Protein AF-A0A852VJS7-F1 (afdb_monomer)

Nearest PDB structures (foldseek):
  3h3m-assembly1_B  TM=6.501E-01  e=8.255E-01  Bordetella bronchiseptica
  8w8g-assembly2_D  TM=6.768E-01  e=3.389E+00  Homo sapiens

Mean predicted aligned error: 8.03 Å

Radius of gyration: 18.07 Å; Cα contacts (8 Å, |Δi|>4): 39; chains: 1; bounding box: 48×20×49 Å

Secondary structure (DSSP, 8-state):
--HHHHHHHHHHHHHHHHHTT-HHHHHHHHHHHHHHHTS-----HHHHHHHHHHHHHHHHHHHHHHHHHHHHHHHHHHHHHHTT--

Structure (mmCIF, N/CA/C/O backbone):
data_AF-A0A852VJS7-F1
#
_entry.id   AF-A0A852VJS7-F1
#
loop_
_atom_site.group_PDB
_atom_site.id
_atom_site.type_symbol
_atom_site.label_atom_id
_atom_site.label_alt_id
_atom_site.label_comp_id
_atom_site.label_asym_id
_atom_site.label_entity_id
_atom_site.label_seq_id
_atom_site.pdbx_PDB_ins_code
_atom_site.Cartn_x
_atom_site.Cartn_y
_atom_site.Cartn_z
_atom_site.occupancy
_atom_site.B_iso_or_equiv
_atom_site.auth_seq_id
_atom_site.auth_comp_id
_atom_site.auth_as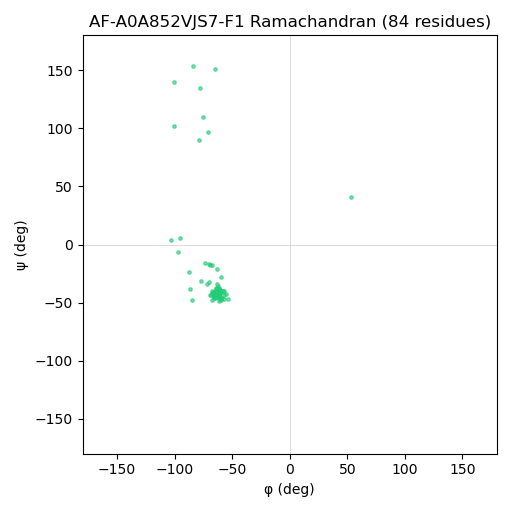ym_id
_atom_site.auth_atom_id
_atom_site.pdbx_PDB_model_num
ATOM 1 N N . MET A 1 1 ? 9.839 10.314 -18.947 1.00 56.59 1 MET A N 1
ATOM 2 C CA . MET A 1 1 ? 9.607 9.677 -17.633 1.00 56.59 1 MET A CA 1
ATOM 3 C C . MET A 1 1 ? 10.088 8.239 -17.739 1.00 56.59 1 MET A C 1
ATOM 5 O O . MET A 1 1 ? 9.720 7.588 -18.708 1.00 56.59 1 MET A O 1
ATOM 9 N N . THR A 1 2 ? 10.977 7.775 -16.860 1.00 76.44 2 THR A N 1
ATOM 10 C CA . THR A 1 2 ? 11.467 6.385 -16.897 1.00 76.44 2 THR A CA 1
ATOM 11 C C . THR A 1 2 ? 10.489 5.464 -16.163 1.00 76.44 2 THR A C 1
ATOM 13 O O . THR A 1 2 ? 9.758 5.903 -15.270 1.00 76.44 2 THR A O 1
ATOM 16 N N . ILE A 1 3 ? 10.456 4.184 -16.542 1.00 79.12 3 ILE A N 1
ATOM 17 C CA . ILE A 1 3 ? 9.618 3.174 -15.876 1.00 79.12 3 ILE A CA 1
ATOM 18 C C . ILE A 1 3 ? 9.969 3.105 -14.377 1.00 79.12 3 ILE A C 1
ATOM 20 O O . ILE A 1 3 ? 9.070 3.103 -13.544 1.00 79.12 3 ILE A O 1
ATOM 24 N N . ASP A 1 4 ? 11.255 3.190 -14.029 1.00 81.00 4 ASP A N 1
ATOM 25 C CA . ASP A 1 4 ? 11.758 3.254 -12.649 1.00 81.00 4 ASP A CA 1
ATOM 26 C C . ASP A 1 4 ? 11.123 4.371 -11.819 1.00 81.00 4 ASP A C 1
ATOM 28 O O . ASP A 1 4 ? 10.691 4.138 -10.690 1.00 81.00 4 ASP A O 1
ATOM 32 N N . GLN A 1 5 ? 11.047 5.582 -12.382 1.00 83.00 5 GLN A N 1
ATOM 33 C CA . GLN A 1 5 ? 10.430 6.719 -11.703 1.00 83.00 5 GLN A CA 1
ATOM 34 C C . GLN A 1 5 ? 8.937 6.463 -11.494 1.00 83.00 5 GLN A C 1
ATOM 36 O O . GLN A 1 5 ? 8.418 6.690 -10.410 1.00 83.00 5 GLN A O 1
ATOM 41 N N . THR A 1 6 ? 8.27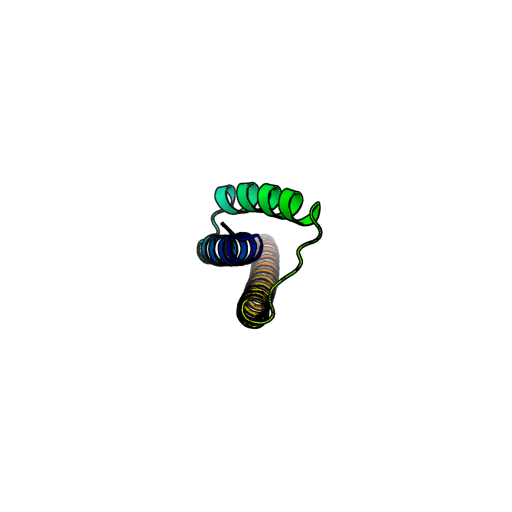3 5.891 -12.500 1.00 85.56 6 THR A N 1
ATOM 42 C CA . THR A 1 6 ? 6.843 5.557 -12.430 1.00 85.56 6 THR A CA 1
ATOM 43 C C . THR A 1 6 ? 6.552 4.557 -11.308 1.00 85.56 6 THR A C 1
ATOM 45 O O . THR A 1 6 ? 5.586 4.718 -10.568 1.00 85.56 6 THR A O 1
ATOM 48 N N . VAL A 1 7 ? 7.404 3.541 -11.147 1.00 85.62 7 VAL A N 1
ATOM 49 C CA . VAL A 1 7 ? 7.301 2.560 -10.057 1.00 85.62 7 VAL A CA 1
ATOM 50 C C . VAL A 1 7 ? 7.533 3.225 -8.704 1.00 85.62 7 VAL A C 1
ATOM 52 O O . VAL A 1 7 ? 6.767 3.009 -7.766 1.00 85.62 7 VAL A O 1
ATOM 55 N N . ALA A 1 8 ? 8.569 4.058 -8.601 1.00 87.00 8 ALA A N 1
ATOM 56 C CA . ALA A 1 8 ? 8.885 4.783 -7.379 1.00 87.00 8 ALA A CA 1
ATOM 57 C C . ALA A 1 8 ? 7.747 5.730 -6.951 1.00 87.00 8 ALA A C 1
ATOM 59 O O . ALA A 1 8 ? 7.462 5.813 -5.754 1.00 87.00 8 ALA A O 1
ATOM 60 N N . ASP A 1 9 ? 7.096 6.396 -7.907 1.00 89.69 9 ASP A N 1
ATOM 61 C CA . ASP A 1 9 ? 5.965 7.299 -7.673 1.00 89.69 9 ASP A CA 1
ATOM 62 C C . ASP A 1 9 ? 4.723 6.525 -7.216 1.00 89.69 9 ASP A C 1
ATOM 64 O O . ASP A 1 9 ? 4.069 6.917 -6.252 1.00 89.69 9 ASP A O 1
ATOM 68 N N . VAL A 1 10 ? 4.426 5.382 -7.846 1.00 90.38 10 VAL A N 1
ATOM 69 C CA . VAL A 1 10 ? 3.308 4.519 -7.433 1.00 90.38 10 VAL A CA 1
ATOM 70 C C . VAL A 1 10 ? 3.505 4.002 -6.009 1.00 90.38 10 VAL A C 1
ATOM 72 O O . VAL A 1 10 ? 2.554 4.013 -5.227 1.00 90.38 10 VAL A O 1
ATOM 75 N N . PHE A 1 11 ? 4.726 3.620 -5.626 1.00 89.75 11 PHE A N 1
ATOM 76 C CA . PHE A 1 11 ? 5.010 3.253 -4.239 1.00 89.75 11 PHE A CA 1
ATOM 77 C C . PHE A 1 11 ? 4.779 4.417 -3.266 1.00 89.75 11 PHE A C 1
ATOM 79 O O . PHE A 1 11 ? 4.129 4.218 -2.240 1.00 89.75 11 PHE A O 1
ATOM 86 N N . ASP A 1 12 ? 5.256 5.623 -3.583 1.00 91.69 12 ASP A N 1
ATOM 87 C CA . ASP A 1 12 ? 5.067 6.795 -2.716 1.00 91.69 12 ASP A CA 1
ATOM 88 C C . ASP A 1 12 ? 3.592 7.171 -2.571 1.00 91.69 12 ASP A C 1
ATOM 90 O O . ASP A 1 12 ? 3.127 7.459 -1.467 1.00 91.69 12 ASP A O 1
ATOM 94 N N . GLU A 1 13 ? 2.844 7.164 -3.675 1.00 93.75 13 GLU A N 1
ATOM 95 C CA . GLU A 1 13 ? 1.408 7.426 -3.658 1.00 93.75 13 GLU A CA 1
ATOM 96 C C . GLU A 1 13 ? 0.658 6.370 -2.835 1.00 93.75 13 GLU A C 1
ATOM 98 O O . GLU A 1 13 ? -0.239 6.727 -2.072 1.00 93.75 13 GLU A O 1
ATOM 103 N N . THR A 1 14 ? 1.056 5.097 -2.923 1.00 91.56 14 THR A N 1
ATOM 104 C CA . THR A 1 14 ? 0.429 4.009 -2.155 1.00 91.56 14 THR A CA 1
ATOM 105 C C . THR A 1 14 ? 0.722 4.131 -0.665 1.00 91.56 14 THR A C 1
ATOM 107 O O . THR A 1 14 ? -0.194 4.026 0.147 1.00 91.56 14 THR A O 1
ATOM 110 N N . ILE A 1 15 ? 1.967 4.432 -0.284 1.00 90.75 15 ILE A N 1
ATOM 111 C CA . ILE A 1 15 ? 2.338 4.680 1.117 1.00 90.75 15 ILE A CA 1
ATOM 112 C C . ILE A 1 15 ? 1.522 5.846 1.689 1.00 90.75 15 ILE A C 1
ATOM 114 O O . ILE A 1 15 ? 0.961 5.731 2.782 1.00 90.75 15 ILE A O 1
ATOM 118 N N . LYS A 1 16 ? 1.412 6.955 0.945 1.00 92.31 16 LYS A N 1
ATOM 119 C CA . LYS A 1 16 ? 0.623 8.122 1.365 1.00 92.31 16 LYS A CA 1
ATOM 120 C C . LYS A 1 16 ? -0.850 7.768 1.540 1.00 92.31 16 LYS A C 1
ATOM 122 O O . LYS A 1 16 ? -1.410 8.076 2.587 1.00 92.31 16 LYS A O 1
ATOM 127 N N . ALA A 1 17 ? -1.449 7.093 0.559 1.00 92.06 17 ALA A N 1
ATOM 128 C CA . ALA A 1 17 ? -2.857 6.711 0.597 1.00 92.06 17 ALA A CA 1
ATOM 129 C C . ALA A 1 17 ? -3.167 5.740 1.750 1.00 92.06 17 ALA A C 1
ATOM 131 O O . ALA A 1 17 ? -4.153 5.938 2.455 1.00 92.06 17 ALA A O 1
ATOM 132 N N . LEU A 1 18 ? -2.297 4.754 2.012 1.00 89.62 18 LEU A N 1
ATOM 133 C CA . LEU A 1 18 ? -2.439 3.832 3.148 1.00 89.62 18 LEU A CA 1
ATOM 134 C C . LEU A 1 18 ? -2.327 4.547 4.499 1.00 89.62 18 LEU A C 1
ATOM 136 O O . LEU A 1 18 ? -3.055 4.213 5.428 1.00 89.62 18 LEU A O 1
ATOM 140 N N . THR A 1 19 ? -1.443 5.541 4.612 1.00 87.25 19 THR A N 1
ATOM 141 C CA . THR A 1 19 ? -1.228 6.278 5.870 1.00 87.25 19 THR A CA 1
ATOM 142 C C . THR A 1 19 ? -2.475 7.047 6.312 1.00 87.25 19 THR A C 1
ATOM 144 O O . THR A 1 19 ? -2.731 7.161 7.507 1.00 87.25 19 THR A O 1
ATOM 147 N N . ILE A 1 20 ? -3.260 7.555 5.359 1.00 90.56 20 ILE A N 1
ATOM 148 C CA . ILE A 1 20 ? -4.500 8.301 5.631 1.00 90.56 20 ILE A CA 1
ATOM 149 C C . ILE A 1 20 ? -5.772 7.477 5.381 1.00 90.56 20 ILE A C 1
ATOM 151 O O . ILE A 1 20 ? -6.868 8.017 5.492 1.00 90.56 20 ILE A O 1
ATOM 155 N N . LEU A 1 21 ? -5.631 6.190 5.039 1.00 87.94 21 LEU A N 1
ATOM 156 C CA . LEU A 1 21 ? -6.727 5.284 4.674 1.00 87.94 21 LEU A CA 1
ATOM 157 C C . LEU A 1 21 ? -7.642 5.830 3.556 1.00 87.94 21 LEU A C 1
ATOM 159 O O . LEU A 1 21 ? -8.862 5.673 3.601 1.00 87.94 21 LEU A O 1
ATOM 163 N N . ASP A 1 22 ? -7.062 6.452 2.526 1.00 92.25 22 ASP A N 1
ATOM 164 C CA . ASP A 1 22 ? -7.810 6.949 1.362 1.00 92.25 22 ASP A CA 1
ATOM 165 C C . ASP A 1 22 ? -8.150 5.802 0.397 1.00 92.25 22 ASP A C 1
ATOM 167 O 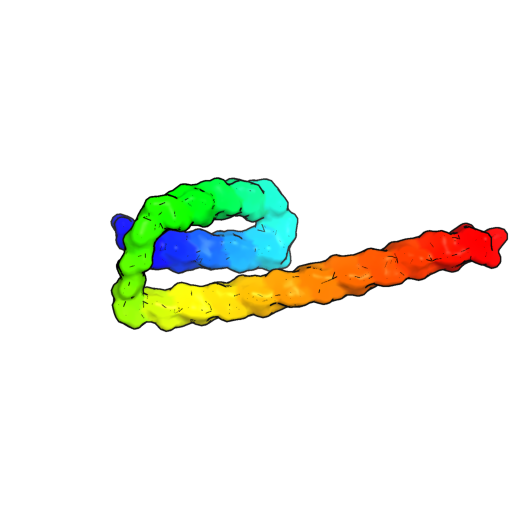O . ASP A 1 22 ? -7.394 5.471 -0.520 1.00 92.25 22 ASP A O 1
ATOM 171 N N . LEU A 1 23 ? -9.313 5.185 0.614 1.00 89.56 23 LEU A N 1
ATOM 172 C CA . LEU A 1 23 ? -9.785 4.025 -0.148 1.00 89.56 23 LEU A CA 1
ATOM 173 C C . LEU A 1 23 ? -9.967 4.316 -1.646 1.00 89.56 23 LEU A C 1
ATOM 175 O O . LEU A 1 23 ? -9.625 3.475 -2.477 1.00 89.56 23 LEU A O 1
ATOM 179 N N . ASN A 1 24 ? -10.443 5.511 -2.006 1.00 91.12 24 ASN A N 1
ATOM 180 C CA . ASN A 1 24 ? -10.665 5.890 -3.406 1.00 91.12 24 ASN A CA 1
ATOM 181 C C . ASN A 1 24 ? -9.335 5.983 -4.159 1.00 91.12 24 ASN A C 1
ATOM 183 O O . ASN A 1 24 ? -9.194 5.511 -5.295 1.00 91.12 24 ASN A O 1
ATOM 187 N N . LYS A 1 25 ? -8.328 6.570 -3.505 1.00 91.50 25 LYS A N 1
ATOM 188 C CA . LYS A 1 25 ? -6.983 6.656 -4.064 1.00 91.50 25 LYS A CA 1
ATOM 189 C C . LYS A 1 25 ? -6.334 5.278 -4.166 1.00 91.50 25 LYS A C 1
ATOM 191 O O . LYS A 1 25 ? -5.692 5.007 -5.179 1.00 91.50 25 LYS A O 1
ATOM 196 N N . LEU A 1 26 ? -6.526 4.409 -3.172 1.00 89.88 26 LEU A N 1
ATOM 197 C CA . LEU A 1 26 ? -6.015 3.034 -3.194 1.00 89.88 26 LEU A CA 1
ATOM 198 C C . LEU A 1 26 ? -6.605 2.215 -4.345 1.00 89.88 26 LEU A C 1
ATOM 200 O O . LEU A 1 26 ? -5.845 1.558 -5.051 1.00 89.88 26 LEU A O 1
ATOM 204 N N . GLN A 1 27 ? -7.909 2.326 -4.605 1.00 90.94 27 GLN A N 1
ATOM 205 C CA . GLN A 1 27 ? -8.548 1.655 -5.741 1.00 90.94 27 GLN A CA 1
ATOM 206 C C . GLN A 1 27 ? -7.974 2.135 -7.083 1.00 90.94 27 GLN A C 1
ATOM 208 O O . GLN A 1 27 ? -7.615 1.337 -7.945 1.00 90.94 27 GLN A O 1
ATOM 213 N N . THR A 1 28 ? -7.787 3.448 -7.240 1.00 91.44 28 THR A N 1
ATOM 214 C CA . THR A 1 28 ? -7.149 4.007 -8.447 1.00 91.44 28 THR A CA 1
ATOM 215 C C . THR A 1 28 ? -5.698 3.527 -8.608 1.00 91.44 28 THR A C 1
ATOM 217 O O . THR A 1 28 ? -5.201 3.331 -9.720 1.00 91.44 28 THR A O 1
ATOM 220 N N . LEU A 1 29 ? -4.973 3.367 -7.497 1.00 91.44 29 LEU A N 1
ATOM 221 C CA . LEU A 1 29 ? -3.592 2.886 -7.510 1.00 91.44 29 LEU A CA 1
ATOM 222 C C . LEU A 1 29 ? -3.501 1.398 -7.850 1.00 91.44 29 LEU A C 1
ATOM 224 O O . LEU A 1 29 ? -2.561 1.013 -8.541 1.00 91.44 29 LEU A O 1
ATOM 228 N N . GLU A 1 30 ? -4.474 0.586 -7.441 1.00 88.88 30 GLU A N 1
ATOM 229 C CA . GLU A 1 30 ? -4.559 -0.831 -7.804 1.00 88.88 30 GLU A CA 1
ATOM 230 C C . GLU A 1 30 ? -4.595 -1.016 -9.328 1.00 88.88 30 GLU A C 1
ATOM 232 O O . GLU A 1 30 ? -3.799 -1.776 -9.885 1.00 88.88 30 GLU A O 1
ATOM 237 N N . GLU A 1 31 ? -5.431 -0.244 -10.026 1.00 88.25 31 GLU A N 1
ATOM 238 C CA . GLU A 1 31 ? -5.513 -0.270 -11.490 1.00 88.25 31 GLU A CA 1
ATOM 239 C C . GLU A 1 31 ? -4.178 0.113 -12.149 1.00 88.25 31 GLU A C 1
ATOM 241 O O . GLU A 1 31 ? -3.729 -0.530 -13.105 1.00 88.25 31 GLU A O 1
ATOM 246 N N . ARG A 1 32 ? -3.496 1.134 -11.610 1.00 87.75 32 ARG A N 1
ATOM 247 C CA . ARG A 1 32 ? -2.172 1.567 -12.092 1.00 87.75 32 ARG A CA 1
ATOM 248 C C . ARG A 1 32 ? -1.103 0.501 -11.862 1.00 87.75 32 ARG A C 1
ATOM 250 O O . ARG A 1 32 ? -0.281 0.274 -12.749 1.00 87.75 32 ARG A O 1
ATOM 257 N N . ILE A 1 33 ? -1.112 -0.165 -10.709 1.00 86.44 33 ILE 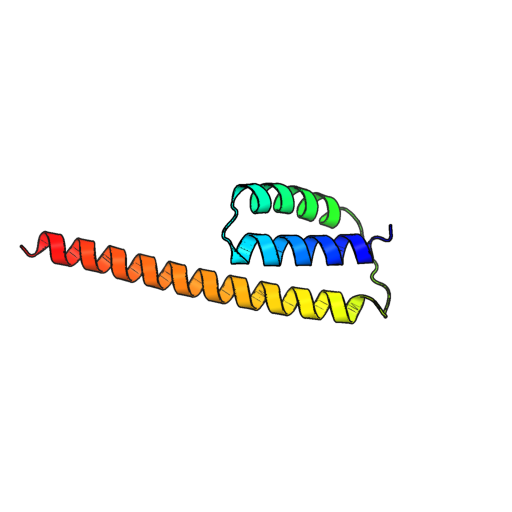A N 1
ATOM 258 C CA . ILE A 1 33 ? -0.195 -1.269 -10.398 1.00 86.44 33 ILE A CA 1
ATOM 259 C C . ILE A 1 33 ? -0.443 -2.441 -11.351 1.00 86.44 33 ILE A C 1
ATOM 261 O O . ILE A 1 33 ? 0.508 -2.967 -11.930 1.00 86.44 33 ILE A O 1
ATOM 265 N N . ALA A 1 34 ? -1.705 -2.811 -11.580 1.00 85.19 34 ALA A N 1
ATOM 266 C CA . ALA A 1 34 ? -2.072 -3.879 -12.506 1.00 85.19 34 ALA A CA 1
ATOM 267 C C . ALA A 1 34 ? -1.639 -3.569 -13.948 1.00 85.19 34 ALA A C 1
ATOM 269 O O . ALA A 1 34 ? -1.182 -4.459 -14.667 1.00 85.19 34 ALA A O 1
ATOM 270 N N . ALA A 1 35 ? -1.741 -2.307 -14.376 1.00 85.44 35 ALA A N 1
ATOM 271 C CA . ALA A 1 35 ? -1.228 -1.868 -15.669 1.00 85.44 35 ALA A CA 1
ATOM 272 C C . ALA A 1 35 ? 0.303 -1.981 -15.744 1.00 85.44 35 ALA A C 1
ATOM 274 O O . ALA A 1 35 ? 0.822 -2.505 -16.727 1.00 85.44 35 ALA A O 1
ATOM 275 N N . LEU A 1 36 ? 1.023 -1.554 -14.701 1.00 82.19 36 LEU A N 1
ATOM 276 C CA . LEU A 1 36 ? 2.484 -1.654 -14.632 1.00 82.19 36 LEU A CA 1
ATOM 277 C C . LEU A 1 36 ? 2.979 -3.105 -14.626 1.00 82.19 36 LEU A C 1
ATOM 279 O 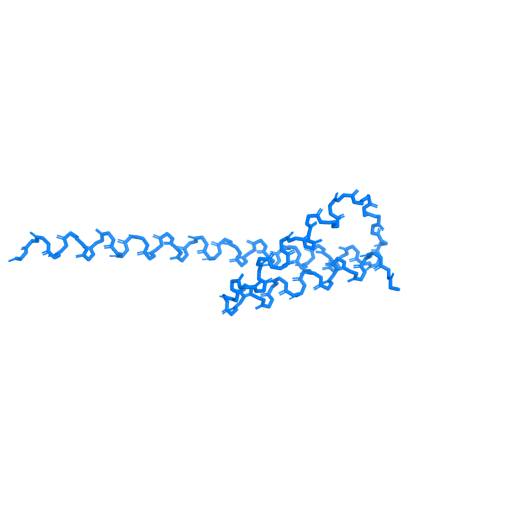O . LEU A 1 36 ? 3.966 -3.404 -15.292 1.00 82.19 36 LEU A O 1
ATOM 283 N N . ALA A 1 37 ? 2.275 -4.013 -13.947 1.00 80.75 37 ALA A N 1
ATOM 284 C CA . ALA A 1 37 ? 2.628 -5.432 -13.870 1.00 80.75 37 ALA A CA 1
ATOM 285 C C . ALA A 1 37 ? 2.590 -6.153 -15.231 1.00 80.75 37 ALA A C 1
ATOM 287 O O . ALA A 1 37 ? 3.231 -7.189 -15.397 1.00 80.75 37 ALA A O 1
ATOM 288 N N . LYS A 1 38 ? 1.868 -5.608 -16.222 1.00 82.56 38 LYS A N 1
ATOM 289 C CA . LYS A 1 38 ? 1.844 -6.141 -17.595 1.00 82.56 38 LYS A CA 1
ATOM 290 C C . LYS A 1 38 ? 3.132 -5.851 -18.370 1.00 82.56 38 LYS A C 1
ATOM 292 O O . LYS A 1 38 ? 3.364 -6.473 -19.404 1.00 82.56 38 LYS A O 1
ATOM 297 N N . TYR A 1 39 ? 3.960 -4.923 -17.897 1.00 79.38 39 TYR A N 1
ATOM 298 C CA . TYR A 1 39 ? 5.232 -4.576 -18.519 1.00 79.38 39 TYR A CA 1
ATOM 299 C C . TYR A 1 39 ? 6.388 -5.249 -17.774 1.00 79.38 39 TYR A C 1
ATOM 301 O O . TYR A 1 39 ? 6.415 -5.293 -16.547 1.00 79.38 39 TYR A O 1
ATOM 309 N N . SER A 1 40 ? 7.384 -5.750 -18.511 1.00 69.25 40 SER A N 1
ATOM 310 C CA . SER A 1 40 ? 8.635 -6.221 -17.906 1.00 69.25 40 SER A CA 1
ATOM 311 C C . SER A 1 40 ? 9.432 -5.015 -17.406 1.00 69.25 40 SER A C 1
ATOM 313 O O . SER A 1 40 ? 10.126 -4.351 -18.176 1.00 69.25 40 SER A O 1
ATOM 315 N N . ILE A 1 41 ? 9.307 -4.712 -16.117 1.00 70.06 41 ILE A N 1
ATOM 316 C CA . ILE A 1 41 ? 9.991 -3.593 -15.466 1.00 70.06 41 ILE A CA 1
ATOM 317 C C . ILE A 1 41 ? 11.464 -3.966 -15.266 1.00 70.06 41 ILE A C 1
ATOM 319 O O . ILE A 1 41 ? 11.796 -4.808 -14.434 1.00 70.06 41 ILE A O 1
ATOM 323 N N . VAL A 1 42 ? 12.356 -3.328 -16.024 1.00 73.69 42 VAL A N 1
ATOM 324 C CA . VAL A 1 42 ? 13.808 -3.441 -15.835 1.00 73.69 42 VAL A CA 1
ATOM 325 C C . VAL A 1 42 ? 14.290 -2.211 -15.077 1.00 73.69 42 VAL A C 1
ATOM 327 O O . VAL A 1 42 ? 14.437 -1.144 -15.667 1.00 73.69 42 VAL A O 1
ATOM 330 N N . CYS A 1 43 ? 14.535 -2.369 -13.776 1.00 74.00 43 CYS A N 1
ATOM 331 C CA . CYS A 1 43 ? 15.042 -1.288 -12.936 1.00 74.00 43 CYS A CA 1
ATOM 332 C C . CYS A 1 43 ? 16.544 -1.074 -13.135 1.00 74.00 43 CYS A C 1
ATOM 334 O O . CYS A 1 43 ? 17.338 -2.019 -13.094 1.00 74.00 43 CYS A O 1
ATOM 336 N N . SER A 1 44 ? 16.954 0.183 -13.267 1.00 80.75 44 SER A N 1
ATOM 337 C CA . SER A 1 44 ? 18.363 0.561 -13.201 1.00 80.75 44 SER A CA 1
ATOM 338 C C . SER A 1 44 ? 18.950 0.305 -11.804 1.00 80.75 44 SER A C 1
ATOM 340 O O . SER A 1 44 ? 18.276 0.371 -10.775 1.00 80.75 44 SER A O 1
ATOM 342 N N . LYS A 1 45 ? 20.259 0.033 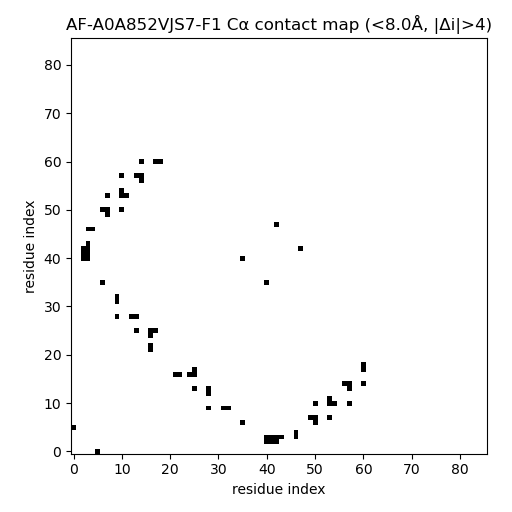-11.741 1.00 76.50 45 LYS A N 1
ATOM 343 C CA . LYS A 1 45 ? 20.953 -0.292 -10.481 1.00 76.50 45 LYS A CA 1
ATOM 344 C C . LYS A 1 45 ? 20.857 0.833 -9.434 1.00 76.50 45 LYS A C 1
ATOM 346 O O . LYS A 1 45 ? 20.888 0.553 -8.241 1.00 76.50 45 LYS A O 1
ATOM 351 N N . GLY A 1 46 ? 20.730 2.086 -9.885 1.00 77.50 46 GLY A N 1
ATOM 352 C CA . GLY A 1 46 ? 20.587 3.263 -9.022 1.00 77.50 46 GLY A CA 1
ATOM 353 C C . GLY A 1 46 ? 19.186 3.441 -8.426 1.00 77.50 46 GLY A C 1
ATOM 354 O O . GLY A 1 46 ? 19.070 3.929 -7.307 1.00 77.50 46 GLY A O 1
ATOM 355 N N . SER A 1 47 ? 18.129 3.017 -9.126 1.00 79.88 47 SER A N 1
ATOM 356 C CA . SER A 1 47 ? 16.741 3.115 -8.644 1.00 79.88 47 SER A CA 1
ATOM 357 C C . SER A 1 47 ? 16.322 1.911 -7.795 1.00 79.88 47 SER A C 1
ATOM 359 O O . SER A 1 47 ? 15.438 2.030 -6.945 1.00 79.88 47 SER A O 1
ATOM 361 N N . LEU A 1 48 ? 16.982 0.762 -7.980 1.00 84.88 48 LEU A N 1
ATOM 362 C CA . LEU A 1 48 ? 16.640 -0.494 -7.314 1.00 84.88 48 LEU A CA 1
ATOM 363 C C . LEU A 1 48 ? 16.652 -0.388 -5.782 1.00 84.88 48 LEU A C 1
ATOM 365 O O . LEU A 1 48 ? 15.732 -0.879 -5.134 1.00 84.88 48 LEU A O 1
ATOM 369 N N . SER A 1 49 ? 17.656 0.265 -5.190 1.00 85.88 49 SER A N 1
ATOM 370 C CA . SER A 1 49 ? 17.745 0.425 -3.730 1.00 85.88 49 SER A CA 1
ATOM 371 C C . SER A 1 49 ? 16.580 1.246 -3.168 1.00 85.88 49 SER A C 1
ATOM 373 O O . SER A 1 49 ? 15.998 0.872 -2.151 1.00 85.88 49 SER A O 1
ATOM 375 N N . SER A 1 50 ? 16.194 2.322 -3.860 1.00 85.50 50 SER A N 1
ATOM 376 C CA . SER A 1 50 ? 15.049 3.158 -3.488 1.00 85.50 50 SER A CA 1
ATOM 377 C C . SER A 1 50 ? 13.735 2.383 -3.594 1.00 85.50 50 SER A C 1
ATOM 379 O O . SER A 1 50 ? 12.940 2.387 -2.656 1.00 85.50 50 SER A O 1
ATOM 381 N N . ILE A 1 51 ? 13.534 1.650 -4.692 1.00 86.06 51 ILE A N 1
ATOM 382 C CA . ILE A 1 51 ? 12.342 0.817 -4.902 1.00 86.06 51 ILE A CA 1
ATOM 383 C C . ILE A 1 51 ? 12.238 -0.271 -3.823 1.00 86.06 51 ILE A C 1
ATOM 385 O O . ILE A 1 51 ? 11.165 -0.480 -3.257 1.00 86.06 51 ILE A O 1
ATOM 389 N N . LEU A 1 52 ? 13.349 -0.931 -3.478 1.00 87.75 52 LEU A N 1
ATOM 390 C CA . LEU A 1 52 ? 13.376 -1.946 -2.422 1.00 87.75 52 LEU A CA 1
ATOM 391 C C . LEU A 1 52 ? 13.061 -1.364 -1.042 1.00 87.75 52 LEU A C 1
ATOM 393 O O . LEU A 1 52 ? 12.299 -1.978 -0.295 1.00 87.75 52 LEU A O 1
ATOM 397 N N . ALA A 1 53 ? 13.604 -0.192 -0.706 1.00 86.62 53 ALA A N 1
ATOM 398 C CA . ALA A 1 53 ? 13.308 0.480 0.559 1.00 86.62 53 ALA A CA 1
ATOM 399 C C . ALA A 1 53 ? 11.818 0.840 0.668 1.00 86.62 53 ALA A C 1
ATOM 401 O O . ALA A 1 53 ? 11.181 0.556 1.684 1.00 86.62 53 ALA A O 1
ATOM 402 N N . LYS A 1 54 ? 11.237 1.390 -0.406 1.00 87.19 54 LYS A N 1
ATOM 403 C CA . LYS A 1 54 ? 9.803 1.706 -0.471 1.00 87.19 54 LYS A CA 1
ATOM 404 C C . LYS A 1 54 ? 8.930 0.458 -0.345 1.00 87.19 54 LYS A C 1
ATOM 406 O O . LYS A 1 54 ? 7.941 0.474 0.383 1.00 87.19 54 LYS A O 1
ATOM 411 N N . ARG A 1 55 ? 9.328 -0.646 -0.983 1.00 89.06 55 ARG A N 1
ATOM 412 C CA . ARG A 1 55 ? 8.657 -1.941 -0.833 1.00 89.06 55 ARG A CA 1
ATOM 413 C C . ARG A 1 55 ? 8.666 -2.426 0.621 1.00 89.06 55 ARG A C 1
ATOM 415 O O . ARG A 1 55 ? 7.617 -2.813 1.121 1.00 89.06 55 ARG A O 1
ATOM 422 N N . HIS A 1 56 ? 9.811 -2.382 1.305 1.00 90.12 56 HIS A N 1
ATOM 423 C CA . HIS A 1 56 ? 9.903 -2.802 2.712 1.00 90.12 56 HIS A CA 1
ATOM 424 C C . HIS A 1 56 ? 9.003 -1.955 3.618 1.00 90.12 56 HIS A C 1
ATOM 426 O O . HIS A 1 56 ? 8.334 -2.486 4.502 1.00 90.12 56 HIS A O 1
ATOM 432 N N . LEU A 1 57 ? 8.956 -0.642 3.380 1.00 88.56 57 LEU A N 1
ATOM 433 C CA . LEU A 1 57 ? 8.066 0.254 4.112 1.00 88.56 57 LEU A CA 1
ATOM 434 C C . LEU A 1 57 ? 6.590 -0.105 3.884 1.00 88.56 57 LEU A C 1
ATOM 436 O O . LEU A 1 57 ? 5.822 -0.168 4.841 1.00 88.56 57 LEU A O 1
ATOM 440 N N . LEU A 1 58 ? 6.200 -0.388 2.640 1.00 89.44 58 LEU A N 1
ATOM 441 C CA . LEU A 1 58 ? 4.837 -0.801 2.313 1.00 89.44 58 LEU A CA 1
ATOM 442 C C . LEU A 1 58 ? 4.461 -2.133 2.986 1.00 89.44 58 LEU A C 1
ATOM 444 O O . LEU A 1 58 ? 3.390 -2.235 3.577 1.00 89.44 58 LEU A O 1
ATOM 448 N N . GLU A 1 59 ? 5.356 -3.124 2.971 1.00 90.19 59 GLU A 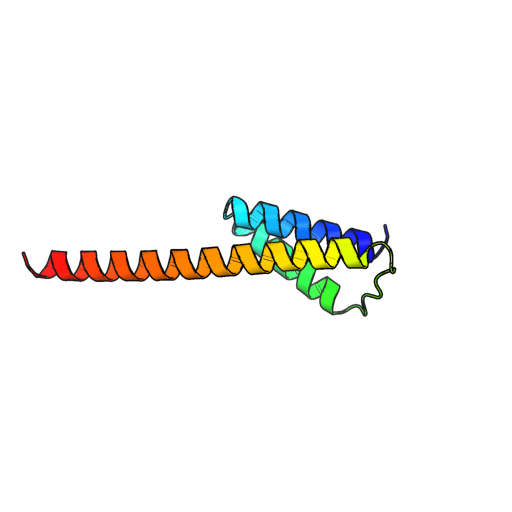N 1
ATOM 449 C CA . GLU A 1 59 ? 5.155 -4.401 3.671 1.00 90.19 59 GLU A CA 1
ATOM 450 C C . GLU A 1 59 ? 4.972 -4.203 5.187 1.00 90.19 59 GLU A C 1
ATOM 452 O O . GLU A 1 59 ? 4.114 -4.845 5.795 1.00 90.19 59 GLU A O 1
ATOM 457 N N . LEU A 1 60 ? 5.732 -3.292 5.805 1.00 91.94 60 LEU A N 1
ATOM 458 C CA . LEU A 1 60 ? 5.580 -2.956 7.222 1.00 91.94 60 LEU A CA 1
ATOM 459 C C . LEU A 1 60 ? 4.224 -2.297 7.518 1.00 91.94 60 LEU A C 1
ATOM 461 O O . LEU A 1 60 ? 3.564 -2.665 8.490 1.00 91.94 60 LEU A O 1
ATOM 465 N N . ILE A 1 61 ? 3.801 -1.341 6.685 1.00 87.00 61 ILE A N 1
ATOM 466 C CA . ILE A 1 61 ? 2.504 -0.664 6.832 1.00 87.00 61 ILE A CA 1
ATOM 467 C C . ILE A 1 61 ? 1.364 -1.680 6.740 1.00 87.00 61 ILE A C 1
ATOM 469 O O . ILE A 1 61 ? 0.491 -1.685 7.605 1.00 87.00 61 ILE A O 1
ATOM 473 N N . LEU A 1 62 ? 1.394 -2.573 5.748 1.00 89.00 62 LEU A N 1
ATOM 474 C CA . LEU A 1 62 ? 0.362 -3.597 5.571 1.00 89.00 62 LEU A CA 1
ATOM 475 C C . LEU A 1 62 ? 0.273 -4.536 6.777 1.00 89.00 62 LEU A C 1
ATOM 477 O O . LEU A 1 62 ? -0.819 -4.744 7.299 1.00 89.00 62 LEU A O 1
ATOM 481 N N . ARG A 1 63 ? 1.410 -5.016 7.298 1.00 90.75 63 ARG A N 1
ATOM 482 C CA . ARG A 1 63 ? 1.433 -5.844 8.519 1.00 90.75 63 ARG A CA 1
ATOM 483 C C . ARG A 1 63 ? 0.817 -5.130 9.722 1.00 90.75 63 ARG A C 1
ATOM 485 O O . ARG A 1 63 ? 0.103 -5.746 10.512 1.00 90.75 63 ARG A O 1
ATOM 492 N N . ASN A 1 64 ? 1.077 -3.831 9.869 1.00 88.88 64 ASN A N 1
ATOM 493 C CA . ASN A 1 64 ? 0.483 -3.037 10.942 1.00 88.88 64 ASN A CA 1
ATOM 494 C C . ASN A 1 64 ? -1.030 -2.877 10.756 1.00 88.88 64 ASN A C 1
ATOM 496 O O . ASN A 1 64 ? -1.776 -3.012 11.724 1.00 88.88 64 ASN A O 1
ATOM 500 N N . LEU A 1 65 ? -1.495 -2.633 9.529 1.00 88.19 65 LEU A N 1
ATOM 501 C CA . LEU A 1 65 ? -2.923 -2.540 9.219 1.00 88.19 65 LEU A CA 1
ATOM 502 C C . LEU A 1 65 ? -3.651 -3.865 9.480 1.00 88.19 65 LEU A C 1
ATOM 504 O O . LEU A 1 65 ? -4.709 -3.853 10.103 1.00 88.19 65 LEU A O 1
ATOM 508 N N . GLU A 1 66 ? -3.068 -4.998 9.088 1.00 89.31 66 GLU A N 1
ATOM 509 C CA . GLU A 1 66 ? -3.603 -6.335 9.379 1.00 89.31 66 GLU A CA 1
ATOM 510 C C . GLU A 1 66 ? -3.700 -6.595 10.888 1.00 89.31 66 GLU A C 1
ATOM 512 O O . GLU A 1 66 ? -4.739 -7.039 11.382 1.00 89.31 66 GLU A O 1
ATOM 517 N N . SER A 1 67 ? -2.646 -6.267 11.642 1.00 90.38 67 SER A N 1
ATOM 518 C CA . SER A 1 67 ? -2.628 -6.393 13.106 1.00 90.38 67 SER A CA 1
ATOM 519 C C . SER A 1 67 ? -3.692 -5.512 13.776 1.00 90.38 67 SER A C 1
ATOM 521 O O . SER A 1 67 ? -4.415 -5.950 14.680 1.00 90.38 67 SER A O 1
ATOM 523 N N . ASN A 1 68 ? -3.841 -4.274 13.298 1.00 87.94 68 ASN A N 1
ATOM 524 C CA . ASN A 1 68 ? -4.845 -3.339 13.795 1.00 87.94 68 ASN A CA 1
ATOM 525 C C . ASN A 1 68 ? -6.263 -3.828 13.484 1.00 87.94 68 ASN A C 1
ATOM 527 O O . ASN A 1 68 ? -7.113 -3.823 14.373 1.00 87.94 68 ASN A O 1
ATOM 531 N N . LEU A 1 69 ? -6.513 -4.319 12.268 1.00 88.00 69 LEU A N 1
ATOM 532 C CA . LEU A 1 69 ? -7.802 -4.889 11.880 1.00 88.00 69 LEU A CA 1
ATOM 533 C C . LEU A 1 69 ? -8.147 -6.119 12.731 1.00 88.00 69 LEU A C 1
ATOM 535 O O . LEU A 1 69 ? -9.262 -6.228 13.239 1.00 88.00 69 LEU A O 1
ATOM 539 N N . ALA A 1 70 ? -7.182 -7.012 12.961 1.00 86.44 70 ALA A N 1
ATOM 540 C CA . ALA A 1 70 ? -7.363 -8.165 13.840 1.00 86.44 70 ALA A CA 1
ATOM 541 C C . ALA A 1 70 ? -7.699 -7.740 15.280 1.00 86.44 70 ALA A C 1
ATOM 543 O O . ALA A 1 70 ? -8.556 -8.345 15.931 1.00 86.44 70 ALA A O 1
ATOM 544 N N . THR A 1 71 ? -7.063 -6.677 15.774 1.00 89.25 71 THR A N 1
ATOM 545 C CA . THR A 1 71 ? -7.354 -6.104 17.095 1.00 89.25 71 THR A CA 1
ATOM 546 C C . THR A 1 71 ? -8.766 -5.522 17.152 1.00 89.25 71 THR A C 1
ATOM 548 O O . THR A 1 71 ? -9.505 -5.828 18.087 1.00 89.25 71 THR A O 1
ATOM 551 N N . LEU A 1 72 ? -9.182 -4.762 16.135 1.00 86.88 72 LEU A N 1
ATOM 552 C CA . LEU A 1 72 ? -10.538 -4.217 16.035 1.00 86.88 72 LEU A CA 1
ATOM 553 C C . LEU A 1 72 ? -11.597 -5.323 15.989 1.00 86.88 72 LEU A C 1
ATOM 555 O O . LEU A 1 72 ? -12.565 -5.261 16.741 1.00 86.88 72 LEU A O 1
ATOM 559 N N . HIS A 1 73 ? -1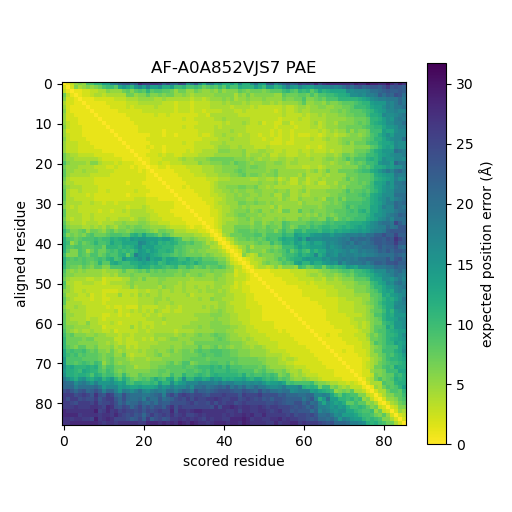1.392 -6.376 15.193 1.00 85.62 73 HIS A N 1
ATOM 560 C CA . HIS A 1 73 ? -12.297 -7.529 15.159 1.00 85.62 73 HIS A CA 1
ATOM 561 C C . HIS A 1 73 ? -12.411 -8.221 16.522 1.00 85.62 73 HIS A C 1
ATOM 563 O O . HIS A 1 73 ? -13.506 -8.607 16.931 1.00 85.62 73 HIS A O 1
ATOM 569 N N . ARG A 1 74 ? -11.299 -8.357 17.255 1.00 86.62 74 ARG A N 1
ATOM 570 C CA . ARG A 1 74 ? -11.311 -8.926 18.610 1.00 86.62 74 ARG A CA 1
ATOM 571 C C . ARG A 1 74 ? -12.066 -8.056 19.608 1.00 86.62 74 ARG A C 1
ATOM 573 O O . ARG A 1 74 ? -12.767 -8.611 20.450 1.00 86.62 74 ARG A O 1
ATOM 580 N N . LEU A 1 75 ? -11.901 -6.734 19.545 1.00 84.62 75 LEU A N 1
ATOM 581 C CA . LEU A 1 75 ? -12.609 -5.794 20.416 1.00 84.62 75 LEU A CA 1
ATOM 582 C C . LEU A 1 75 ? -14.104 -5.783 20.104 1.00 84.62 75 LEU A C 1
ATOM 584 O O . LEU A 1 75 ? -14.906 -5.983 21.007 1.00 84.62 75 LEU A O 1
ATOM 588 N N . HIS A 1 76 ? -14.472 -5.684 18.828 1.00 78.00 76 HIS A N 1
ATOM 589 C CA . HIS A 1 76 ? -15.866 -5.731 18.396 1.00 78.00 76 HIS A CA 1
ATOM 590 C C . HIS A 1 76 ? -16.548 -7.055 18.780 1.00 78.00 76 HIS A C 1
ATOM 592 O O . HIS A 1 76 ? -17.663 -7.067 19.295 1.00 78.00 76 HIS A O 1
ATOM 598 N N . GLY A 1 77 ? -15.848 -8.183 18.615 1.00 75.06 77 GLY A N 1
ATOM 599 C CA . GLY A 1 77 ? -16.335 -9.495 19.045 1.00 75.06 77 GLY A CA 1
ATOM 600 C C . GLY A 1 77 ? -16.391 -9.692 20.567 1.00 75.06 77 GLY A C 1
ATOM 601 O O . GLY A 1 77 ? -17.052 -10.627 21.019 1.00 75.06 77 GLY A O 1
ATOM 602 N N . ARG A 1 78 ? -15.704 -8.853 21.357 1.00 65.88 78 ARG A N 1
ATOM 603 C CA . ARG A 1 78 ? -15.818 -8.800 22.825 1.00 65.88 78 ARG A CA 1
ATOM 604 C C . ARG A 1 78 ? -16.987 -7.924 23.259 1.00 65.88 78 ARG A C 1
ATOM 606 O O . ARG A 1 78 ? -17.808 -8.412 24.023 1.00 65.88 78 ARG A O 1
ATOM 613 N N . ASP A 1 79 ? -17.115 -6.720 22.701 1.00 59.19 79 ASP A N 1
ATOM 614 C CA . ASP A 1 79 ? -18.258 -5.830 22.955 1.00 59.19 79 ASP A CA 1
ATOM 615 C C . ASP A 1 79 ? -19.586 -6.529 22.640 1.00 59.19 79 ASP A C 1
ATOM 617 O O . ASP A 1 79 ? -20.523 -6.478 23.431 1.00 59.19 79 ASP A O 1
ATOM 621 N N . MET A 1 80 ? -19.654 -7.272 21.530 1.00 58.44 80 MET A N 1
ATOM 622 C CA . MET A 1 80 ? -20.838 -8.068 21.201 1.00 58.44 80 MET A CA 1
ATOM 623 C C . MET A 1 80 ? -21.067 -9.268 22.128 1.00 58.44 80 MET A C 1
ATOM 625 O O . MET A 1 80 ? -22.163 -9.801 22.121 1.00 58.44 80 MET A O 1
ATOM 629 N N . ARG A 1 81 ? -20.091 -9.746 22.906 1.00 57.84 81 ARG A N 1
ATOM 630 C CA . ARG A 1 81 ? -20.352 -10.779 23.930 1.00 57.84 81 ARG A CA 1
ATOM 631 C C . ARG A 1 81 ? -20.797 -10.159 25.243 1.00 57.84 81 ARG A C 1
ATOM 633 O O . ARG A 1 81 ? -21.695 -10.699 25.879 1.00 57.84 81 ARG A O 1
ATOM 640 N N . ASP A 1 82 ? -20.203 -9.031 25.614 1.00 57.59 82 ASP A N 1
ATOM 641 C CA . ASP A 1 82 ? -20.531 -8.331 26.853 1.00 57.59 82 ASP A CA 1
ATOM 642 C C . ASP A 1 82 ? -21.933 -7.694 26.779 1.00 57.59 82 ASP A C 1
ATOM 644 O O . ASP A 1 82 ? -22.667 -7.726 27.762 1.00 57.59 82 ASP A O 1
ATOM 648 N N . GLN A 1 83 ? -22.381 -7.249 25.595 1.00 54.19 83 GLN A N 1
ATOM 649 C CA . GLN A 1 83 ? -23.754 -6.761 25.373 1.00 54.19 83 GLN A CA 1
ATOM 650 C C . GLN A 1 83 ? -24.852 -7.834 25.488 1.00 54.19 83 GLN A C 1
ATOM 652 O O . GLN A 1 83 ? -26.014 -7.478 25.632 1.00 54.19 83 GLN A O 1
ATOM 657 N N . TRP A 1 84 ? -24.519 -9.128 25.417 1.00 52.94 84 TRP A N 1
ATOM 658 C CA . TRP A 1 84 ? -25.492 -10.224 25.584 1.00 52.94 84 TRP A CA 1
ATOM 659 C C . TRP A 1 84 ? -25.506 -10.793 27.007 1.00 52.94 84 TRP A C 1
ATOM 661 O O . TRP A 1 84 ? -26.328 -11.652 27.320 1.00 52.94 84 TRP A O 1
ATOM 671 N N . ALA A 1 85 ? -24.580 -10.352 27.860 1.00 51.28 85 ALA A N 1
ATOM 672 C CA . ALA A 1 85 ? -24.466 -10.789 29.246 1.00 51.28 85 ALA A CA 1
ATOM 673 C C . ALA A 1 85 ? -25.173 -9.840 30.235 1.00 51.28 85 ALA A C 1
ATOM 675 O O . ALA A 1 85 ? -25.032 -10.019 31.448 1.00 51.28 85 ALA A O 1
ATOM 676 N N . HIS A 1 86 ? -25.887 -8.822 29.747 1.00 44.88 86 HIS A N 1
ATOM 677 C CA . HIS A 1 86 ? -26.683 -7.856 30.519 1.00 44.88 86 HIS A CA 1
ATOM 678 C C . HIS A 1 86 ? -28.116 -7.833 29.986 1.00 44.88 86 HIS A C 1
ATOM 680 O O . HIS A 1 86 ? -29.025 -7.570 30.804 1.00 44.88 86 HIS A O 1
#

Solvent-accessible surface area (backbone atoms only — not comparable to full-atom values): 4957 Å² total; per-residue (Å²): 135,56,71,54,56,54,52,46,49,53,48,52,52,49,50,53,28,62,74,71,64,39,61,70,58,45,56,58,46,49,58,51,50,58,58,51,68,74,47,90,82,77,64,52,84,81,53,43,61,56,46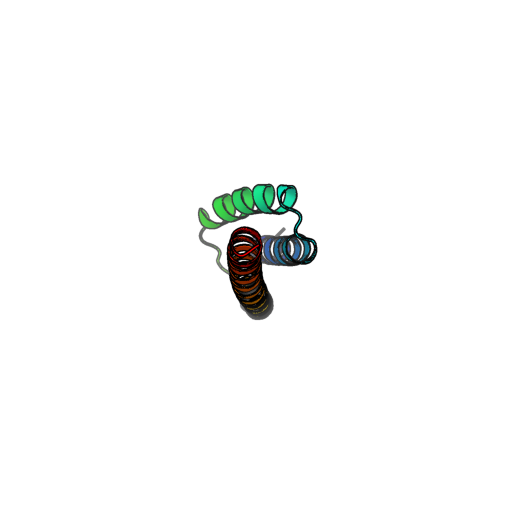,50,52,51,48,53,52,46,56,52,51,51,54,50,51,54,53,49,51,54,48,51,53,54,49,53,61,43,54,63,48,58,68,73,75,113

pLDDT: mean 82.62, std 11.11, range [44.88, 93.75]

Foldseek 3Di:
DALLVVLLVLLVQCLVCLVVVVVVSNVVSVVVVVVSVVDPDDDDPVSVVSSVVSVVSNVVSVVVVVVVVVVVVVVVVVVVVVVVVD

Sequence (86 aa):
MTIDQTVADVFDETIKALTILDLNKLQTLEERIAALAKYSIVCSKGSLSSILAKRHLLELILRNLESNLATLHRLHGRDMRDQWAH

Organism: NCBI:txid2051959